Protein AF-A0A2S9PSC8-F1 (afdb_monomer)

InterPro domains:
  IPR058442 Domain of unknown function DUF8129 [PF26450] (9-63)

Secondary structure (DSSP, 8-state):
--HHHHTT-SSTTGGG--HHHHHHHHTT--HHHHHHHHHHHHHHT--HHHHHHHHHHHHHHHTT-

Structure (mmCIF, N/CA/C/O backbone):
data_AF-A0A2S9PSC8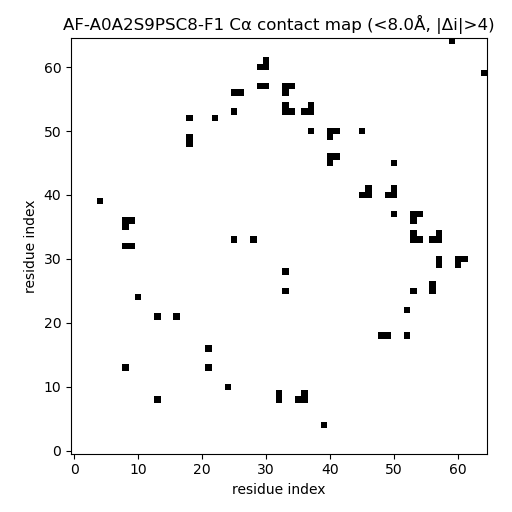-F1
#
_entry.id   AF-A0A2S9PSC8-F1
#
loop_
_atom_site.group_PDB
_atom_site.id
_atom_site.type_symbol
_atom_site.label_atom_id
_atom_site.label_alt_id
_atom_site.label_comp_id
_atom_site.label_asym_id
_atom_site.label_entity_id
_atom_site.label_seq_id
_atom_site.pdbx_PDB_ins_code
_atom_site.Cartn_x
_atom_site.Cartn_y
_atom_site.Cartn_z
_atom_site.occupancy
_atom_site.B_iso_or_equiv
_atom_site.auth_seq_id
_atom_site.auth_comp_id
_atom_site.auth_asym_id
_atom_site.auth_atom_id
_atom_site.pdbx_PDB_model_num
ATOM 1 N N . MET A 1 1 ? 5.987 -14.798 -18.316 1.00 41.19 1 MET A N 1
ATOM 2 C CA . MET A 1 1 ? 4.962 -15.318 -17.384 1.00 41.19 1 MET A CA 1
ATOM 3 C C . MET A 1 1 ? 5.142 -14.521 -16.098 1.00 41.19 1 MET A C 1
ATOM 5 O O . MET A 1 1 ? 6.237 -14.592 -15.579 1.00 41.19 1 ME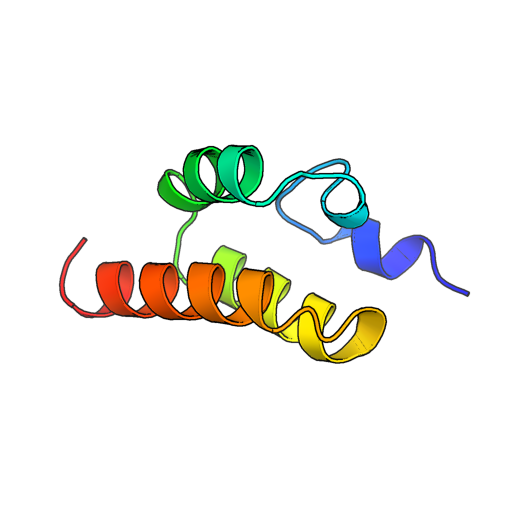T A O 1
ATOM 9 N N . THR A 1 2 ? 4.257 -13.643 -15.624 1.00 44.28 2 THR A N 1
ATOM 10 C CA . THR A 1 2 ? 2.821 -13.438 -15.882 1.00 44.28 2 THR A CA 1
ATOM 11 C C . THR A 1 2 ? 2.434 -11.979 -15.589 1.00 44.28 2 THR A C 1
ATOM 13 O O . THR A 1 2 ? 2.427 -11.557 -14.440 1.00 44.28 2 THR A O 1
ATOM 16 N N . ALA A 1 3 ? 2.025 -11.215 -16.609 1.00 51.25 3 ALA A N 1
ATOM 17 C CA . ALA A 1 3 ? 1.337 -9.932 -16.403 1.00 51.25 3 ALA A CA 1
ATOM 18 C C . ALA A 1 3 ? -0.010 -10.098 -15.655 1.00 51.25 3 ALA A C 1
ATOM 20 O O . ALA A 1 3 ? -0.538 -9.133 -15.114 1.00 51.25 3 ALA A O 1
ATOM 21 N N . SER A 1 4 ? -0.540 -11.329 -15.593 1.00 55.94 4 SER A N 1
ATOM 22 C CA . SER A 1 4 ? -1.785 -11.668 -14.896 1.00 55.94 4 SER A CA 1
ATOM 23 C C . SER A 1 4 ? -1.753 -11.462 -13.385 1.00 55.94 4 SER A C 1
ATOM 25 O O . SER A 1 4 ? -2.806 -11.179 -12.831 1.00 55.94 4 SER A O 1
ATOM 27 N N . ASP A 1 5 ? -0.598 -11.570 -12.720 1.00 59.31 5 ASP A N 1
ATOM 28 C CA . ASP A 1 5 ? -0.559 -11.467 -11.251 1.00 59.31 5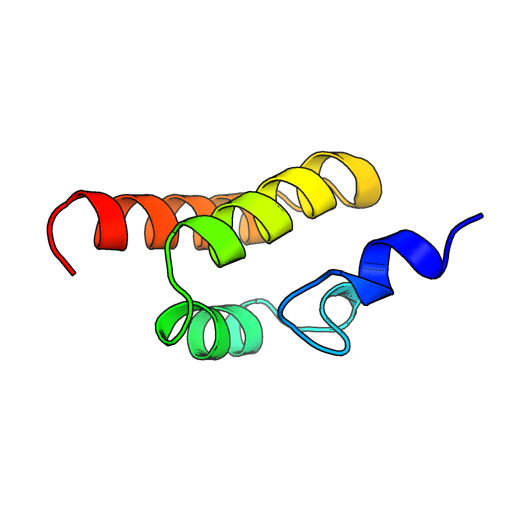 ASP A CA 1
ATOM 29 C C . ASP A 1 5 ? -0.685 -10.003 -10.784 1.00 59.31 5 ASP A C 1
ATOM 31 O O . ASP A 1 5 ? -1.412 -9.695 -9.843 1.00 59.31 5 ASP A O 1
ATOM 35 N N . ARG A 1 6 ? -0.112 -9.056 -11.551 1.00 65.50 6 ARG A N 1
ATOM 36 C CA . ARG A 1 6 ? -0.301 -7.609 -11.324 1.00 65.50 6 ARG A CA 1
ATOM 37 C C . ARG A 1 6 ? -1.721 -7.124 -11.593 1.00 65.50 6 ARG A C 1
ATOM 39 O O . ARG A 1 6 ? -2.135 -6.139 -10.994 1.00 65.50 6 ARG A O 1
ATOM 46 N N . ALA A 1 7 ? -2.457 -7.782 -12.490 1.00 62.44 7 ALA A N 1
ATOM 47 C CA . ALA A 1 7 ? -3.812 -7.3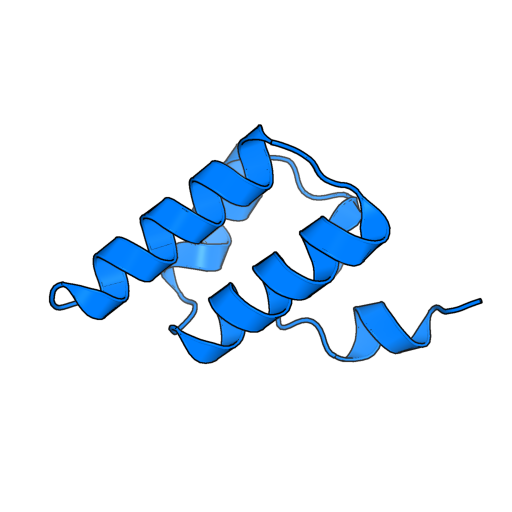66 -12.851 1.00 62.44 7 ALA A CA 1
ATOM 48 C C . ALA A 1 7 ? -4.806 -7.476 -11.676 1.00 62.44 7 ALA A C 1
ATOM 50 O O . ALA A 1 7 ? -5.846 -6.825 -11.706 1.00 62.44 7 ALA A O 1
ATOM 51 N N . GLY A 1 8 ? -4.483 -8.276 -10.651 1.00 68.00 8 GLY A N 1
ATOM 52 C CA . GLY A 1 8 ? -5.279 -8.422 -9.430 1.00 68.00 8 GLY A CA 1
ATOM 53 C C . GLY A 1 8 ? -4.832 -7.540 -8.262 1.00 68.00 8 GLY A C 1
ATOM 54 O O . GLY A 1 8 ? -5.451 -7.601 -7.198 1.00 68.00 8 GLY A O 1
ATOM 55 N N . LEU A 1 9 ? -3.768 -6.744 -8.423 1.00 80.88 9 LEU A N 1
ATOM 56 C CA . LEU A 1 9 ? -3.277 -5.897 -7.343 1.00 80.88 9 LEU A CA 1
ATOM 57 C C . LEU A 1 9 ? -4.157 -4.652 -7.175 1.00 80.88 9 LEU A C 1
ATOM 59 O O . LEU A 1 9 ? -4.510 -4.005 -8.162 1.00 80.88 9 LEU A O 1
ATOM 63 N N . PRO A 1 10 ? -4.438 -4.239 -5.928 1.00 82.69 10 PRO A N 1
ATOM 64 C CA . PRO A 1 10 ? -5.205 -3.026 -5.639 1.00 82.69 10 PRO A CA 1
ATOM 65 C C . PRO A 1 10 ? -4.429 -1.738 -5.962 1.00 82.69 10 PRO A C 1
ATOM 67 O O . PRO A 1 10 ? -4.970 -0.637 -5.866 1.00 82.69 10 PRO A O 1
ATOM 70 N N . LEU A 1 11 ? -3.149 -1.856 -6.337 1.00 83.00 11 LEU A N 1
ATOM 71 C CA . LEU A 1 11 ? -2.269 -0.738 -6.646 1.00 83.00 11 LEU A CA 1
ATOM 72 C C . LEU A 1 11 ? -1.744 -0.832 -8.085 1.00 83.00 11 LEU A C 1
ATOM 74 O O . LEU A 1 11 ? -1.027 -1.782 -8.408 1.00 83.00 11 LEU A O 1
ATOM 78 N N . PRO A 1 12 ? -2.025 0.168 -8.941 1.00 82.44 12 PRO A N 1
ATOM 79 C CA . PRO A 1 12 ? -1.393 0.245 -10.248 1.00 82.44 12 PRO A CA 1
ATOM 80 C C . PRO A 1 12 ? 0.098 0.556 -10.095 1.00 82.44 12 PRO A C 1
ATOM 82 O O . PRO A 1 12 ? 0.502 1.277 -9.177 1.00 82.44 12 PRO A O 1
ATOM 85 N N . ASP A 1 13 ? 0.899 -0.007 -11.000 1.00 81.56 13 ASP A N 1
ATOM 86 C CA . ASP A 1 13 ? 2.352 0.187 -11.094 1.00 81.56 13 ASP A CA 1
ATOM 87 C C . ASP A 1 13 ? 3.139 -0.162 -9.821 1.00 81.56 13 ASP A C 1
ATOM 89 O O . ASP A 1 13 ? 4.272 0.287 -9.650 1.00 81.56 13 ASP A O 1
ATOM 93 N N . TYR A 1 14 ? 2.559 -1.003 -8.958 1.00 84.06 14 TYR A N 1
ATOM 94 C CA . TYR A 1 14 ? 3.053 -1.347 -7.623 1.00 84.06 14 TYR A CA 1
ATOM 95 C C . TYR A 1 14 ? 4.568 -1.613 -7.539 1.00 84.06 14 TYR A C 1
ATOM 97 O O . TYR A 1 14 ? 5.261 -1.045 -6.703 1.00 84.06 14 TYR A O 1
ATOM 105 N N . ASP A 1 15 ? 5.102 -2.398 -8.468 1.00 81.38 15 ASP A N 1
ATOM 106 C CA . ASP A 1 15 ? 6.514 -2.800 -8.535 1.00 81.38 15 ASP A CA 1
ATOM 107 C C . ASP A 1 15 ? 7.499 -1.632 -8.750 1.00 81.38 15 ASP A C 1
ATOM 109 O O . ASP A 1 15 ? 8.660 -1.667 -8.328 1.00 81.38 15 ASP A O 1
ATOM 113 N N . THR A 1 16 ? 7.008 -0.568 -9.389 1.00 83.94 16 THR A N 1
ATOM 114 C CA . THR A 1 16 ? 7.766 0.655 -9.676 1.00 83.94 16 THR A CA 1
ATOM 115 C C . THR A 1 16 ? 7.613 1.713 -8.586 1.00 83.94 16 THR A C 1
ATOM 117 O O . THR A 1 16 ? 8.316 2.724 -8.615 1.00 83.94 16 THR A O 1
ATOM 120 N N . LEU A 1 17 ? 6.711 1.503 -7.619 1.00 85.69 17 LEU A N 1
ATOM 121 C CA . LEU A 1 17 ? 6.469 2.465 -6.554 1.00 85.69 17 LEU A CA 1
ATOM 122 C C . LEU A 1 17 ? 7.652 2.517 -5.587 1.00 85.69 17 LEU A C 1
ATOM 124 O O . LEU A 1 17 ? 8.156 1.504 -5.101 1.00 85.69 17 LEU A O 1
ATOM 128 N N . SER A 1 18 ? 8.045 3.739 -5.244 1.00 88.19 18 SER A N 1
ATOM 129 C CA . SER A 1 18 ? 8.945 4.000 -4.126 1.00 88.19 18 SER A CA 1
ATOM 130 C C . SER A 1 18 ? 8.233 3.752 -2.796 1.00 88.19 18 SER A C 1
ATOM 132 O O . SER A 1 18 ? 7.032 4.002 -2.671 1.00 88.19 18 SER A O 1
ATOM 134 N N . VAL A 1 19 ? 8.993 3.366 -1.766 1.00 87.12 19 VAL A N 1
ATOM 135 C CA . VAL A 1 19 ? 8.468 3.080 -0.417 1.00 87.12 19 VAL A CA 1
ATOM 136 C C . VAL A 1 19 ? 7.615 4.234 0.130 1.00 87.12 19 VAL A C 1
ATOM 138 O O . VAL A 1 19 ? 6.490 4.004 0.556 1.00 87.12 19 VAL A O 1
ATOM 141 N N . GLY A 1 20 ? 8.068 5.488 0.016 1.00 88.31 20 GLY A N 1
ATOM 142 C CA . GLY A 1 20 ? 7.289 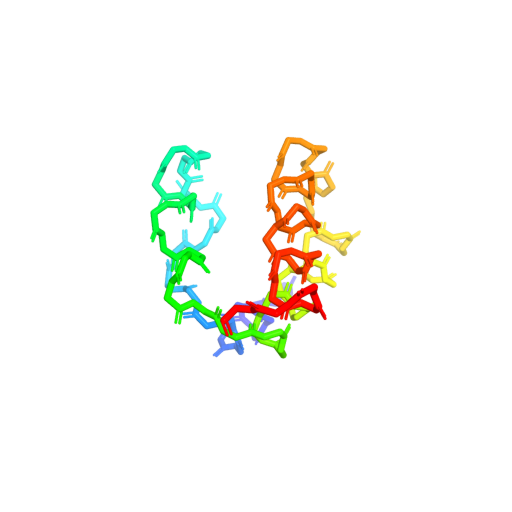6.641 0.501 1.00 88.31 20 GLY A C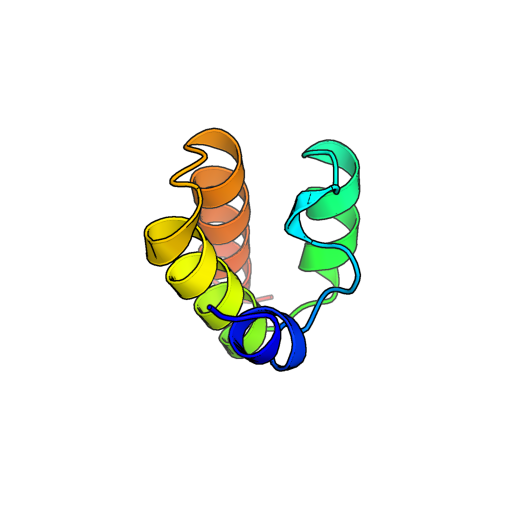A 1
ATOM 143 C C . GLY A 1 20 ? 5.961 6.866 -0.242 1.00 88.31 20 GLY A C 1
ATOM 144 O O . GLY A 1 20 ? 4.976 7.310 0.348 1.00 88.31 20 GLY A O 1
ATOM 145 N N . THR A 1 21 ? 5.889 6.527 -1.534 1.00 89.50 21 THR A N 1
ATOM 146 C CA . THR A 1 21 ? 4.626 6.570 -2.293 1.00 89.50 21 THR A CA 1
ATOM 147 C C . THR A 1 21 ? 3.710 5.426 -1.878 1.00 89.50 21 THR A C 1
ATOM 149 O O . THR A 1 21 ? 2.503 5.628 -1.728 1.00 89.50 21 THR A O 1
ATOM 152 N N . LEU A 1 22 ? 4.283 4.242 -1.656 1.00 89.31 22 LEU A N 1
ATOM 153 C CA . LEU A 1 22 ? 3.549 3.081 -1.184 1.00 89.31 22 LEU A CA 1
ATOM 154 C C . LEU A 1 22 ? 2.886 3.350 0.173 1.00 89.31 22 LEU A C 1
ATOM 156 O O . LEU A 1 22 ? 1.681 3.148 0.297 1.00 89.31 22 LEU A O 1
ATOM 160 N N . GLU A 1 23 ? 3.621 3.893 1.146 1.00 90.19 23 GLU A N 1
ATOM 161 C CA . GLU A 1 23 ? 3.097 4.262 2.473 1.00 90.19 23 GLU A CA 1
ATOM 162 C C . GLU A 1 23 ? 1.878 5.194 2.402 1.00 90.19 23 GLU A C 1
ATOM 164 O O . GLU A 1 23 ? 0.956 5.117 3.217 1.00 90.19 23 GLU A O 1
ATOM 169 N N . HIS A 1 24 ? 1.843 6.101 1.423 1.00 90.69 24 HIS A N 1
ATOM 170 C CA . HIS A 1 24 ? 0.683 6.963 1.223 1.00 90.69 24 HIS A CA 1
ATOM 171 C C . HIS A 1 24 ? -0.515 6.195 0.655 1.00 90.69 24 HIS A C 1
ATOM 173 O O . HIS A 1 24 ? -1.639 6.406 1.105 1.00 90.69 24 HIS A O 1
ATOM 179 N N . ARG A 1 25 ? -0.288 5.279 -0.290 1.00 89.69 25 ARG A N 1
ATOM 180 C CA . ARG A 1 25 ? -1.367 4.526 -0.941 1.00 89.69 25 ARG A CA 1
ATOM 181 C C . ARG A 1 25 ? -1.985 3.459 -0.045 1.00 89.69 25 ARG A C 1
ATOM 183 O O . ARG A 1 25 ? -3.206 3.344 -0.004 1.00 89.69 25 ARG A O 1
ATOM 190 N N . ILE A 1 26 ? -1.175 2.729 0.721 1.00 90.75 26 ILE A N 1
ATOM 191 C CA . ILE A 1 26 ? -1.668 1.645 1.588 1.00 90.75 26 ILE A CA 1
ATOM 192 C C . ILE A 1 26 ? -2.521 2.150 2.756 1.00 90.75 26 ILE A C 1
ATOM 194 O O . ILE A 1 26 ? -3.310 1.389 3.305 1.00 90.75 26 ILE A O 1
ATOM 198 N N . ARG A 1 27 ? -2.409 3.434 3.126 1.00 88.12 27 ARG A N 1
ATOM 199 C CA . ARG A 1 27 ? -3.251 4.055 4.162 1.00 88.12 27 ARG A CA 1
ATOM 200 C C . ARG A 1 27 ? -4.737 4.073 3.810 1.00 88.12 27 ARG A C 1
ATOM 202 O O . ARG A 1 27 ? -5.557 4.103 4.718 1.00 88.12 27 ARG A O 1
ATOM 209 N N . GLY A 1 28 ? -5.077 4.058 2.523 1.00 86.69 28 GLY A N 1
ATOM 210 C CA . GLY A 1 28 ? -6.461 3.929 2.061 1.00 86.69 28 GLY A CA 1
ATOM 211 C C . GLY A 1 28 ? -6.913 2.480 1.865 1.00 86.69 28 GLY A C 1
ATOM 212 O O . GLY A 1 28 ? -8.088 2.256 1.602 1.00 86.69 28 GLY A O 1
ATOM 213 N N . LEU A 1 29 ? -6.000 1.508 1.969 1.00 90.00 29 LEU A N 1
ATOM 214 C CA . LEU A 1 29 ? -6.300 0.094 1.756 1.00 90.00 29 LEU A CA 1
ATOM 215 C C . LEU A 1 29 ? -6.804 -0.568 3.041 1.00 90.00 29 LEU A C 1
ATOM 217 O O . LEU A 1 29 ? -6.370 -0.215 4.146 1.00 90.00 29 LEU A O 1
ATOM 221 N N . GLY A 1 30 ? -7.703 -1.537 2.865 1.00 89.12 30 GLY A N 1
ATOM 222 C CA . GLY A 1 30 ? -8.164 -2.446 3.915 1.00 89.12 30 GLY A CA 1
ATOM 223 C C . GLY A 1 30 ? -7.277 -3.688 4.046 1.00 89.12 30 GLY A C 1
ATOM 224 O O . GLY A 1 30 ? -6.350 -3.887 3.259 1.00 89.12 30 GLY A O 1
ATOM 225 N N . SER A 1 31 ? -7.570 -4.537 5.036 1.00 89.69 31 SER A N 1
ATOM 226 C CA . SER A 1 31 ? -6.753 -5.719 5.356 1.00 89.69 31 SER A CA 1
ATOM 227 C C . S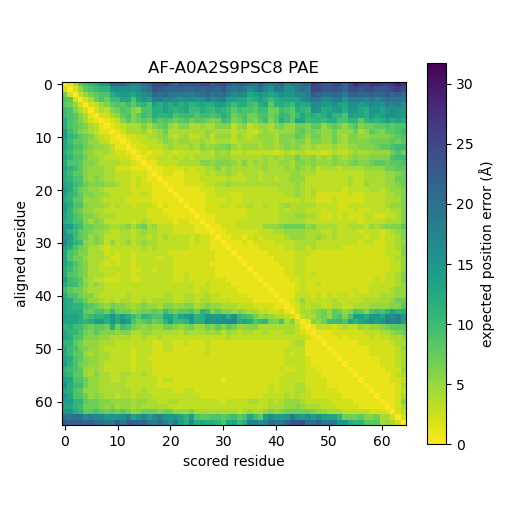ER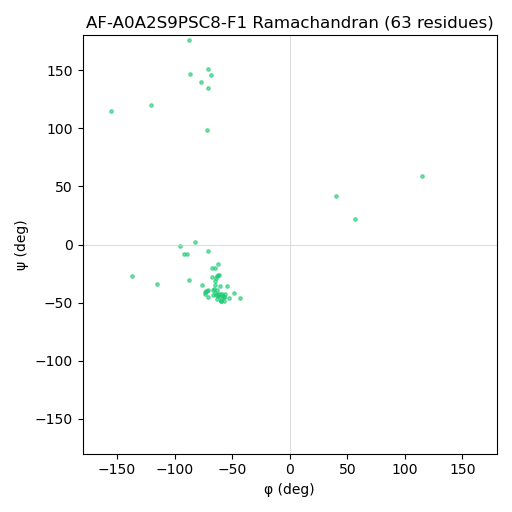 A 1 31 ? -6.586 -6.678 4.176 1.00 89.69 31 SER A C 1
ATOM 229 O O . SER A 1 31 ? -5.461 -7.076 3.890 1.00 89.69 31 SER A O 1
ATOM 231 N N . ASP A 1 32 ? -7.667 -6.988 3.452 1.00 89.88 32 ASP A N 1
ATOM 232 C CA . ASP A 1 32 ? -7.647 -7.860 2.265 1.00 89.88 32 ASP A CA 1
ATOM 233 C C . ASP A 1 32 ? -6.676 -7.376 1.181 1.00 89.88 32 ASP A C 1
ATOM 235 O O . ASP A 1 32 ? -5.944 -8.155 0.571 1.00 89.88 32 ASP A O 1
ATOM 239 N N . ASP A 1 33 ? -6.663 -6.070 0.925 1.00 91.12 33 ASP A N 1
ATOM 240 C CA . ASP A 1 33 ? -5.818 -5.478 -0.108 1.00 91.12 33 ASP A CA 1
ATOM 241 C C . ASP A 1 33 ? -4.343 -5.499 0.300 1.00 91.12 33 ASP A C 1
ATOM 243 O O . ASP A 1 33 ? -3.472 -5.794 -0.519 1.00 91.12 33 ASP A O 1
ATOM 247 N N . VAL A 1 34 ? -4.056 -5.239 1.577 1.00 91.62 34 VAL A N 1
ATOM 248 C CA . VAL A 1 34 ? -2.697 -5.318 2.131 1.00 91.62 34 VAL A CA 1
ATOM 249 C C . VAL A 1 34 ? -2.183 -6.760 2.123 1.00 91.62 34 VAL A C 1
ATOM 251 O O . VAL A 1 34 ? -1.020 -6.992 1.791 1.00 91.62 34 VAL A O 1
ATOM 254 N N . GLU A 1 35 ? -3.037 -7.737 2.429 1.00 90.56 35 GLU A N 1
ATOM 255 C CA . GLU A 1 35 ? -2.681 -9.157 2.409 1.00 90.56 35 GLU A CA 1
ATOM 256 C C . GLU A 1 35 ? -2.331 -9.648 0.996 1.00 90.56 35 GLU A C 1
ATOM 258 O O . GLU A 1 35 ? -1.314 -10.321 0.809 1.00 90.56 35 GLU A O 1
ATOM 263 N N . LYS A 1 36 ? -3.092 -9.229 -0.025 1.00 89.62 36 LYS A N 1
ATOM 264 C CA . LYS A 1 36 ? -2.765 -9.522 -1.433 1.00 89.62 36 LYS A CA 1
ATOM 265 C C . LYS A 1 36 ? -1.397 -8.972 -1.832 1.00 89.62 36 LYS A C 1
ATOM 267 O O . LYS A 1 36 ? -0.631 -9.663 -2.502 1.00 89.62 36 LYS A O 1
ATOM 272 N N . LEU A 1 37 ? -1.080 -7.746 -1.413 1.00 88.94 37 LEU A N 1
ATOM 273 C CA . LEU A 1 37 ? 0.216 -7.123 -1.699 1.00 88.94 37 LEU A CA 1
ATOM 274 C C . LEU A 1 37 ? 1.369 -7.860 -1.002 1.00 88.94 37 LEU A C 1
ATOM 276 O O . LEU A 1 37 ? 2.423 -8.039 -1.608 1.00 88.94 37 LEU A O 1
ATOM 280 N N . LEU A 1 38 ? 1.165 -8.332 0.234 1.00 89.00 38 LEU A N 1
ATOM 281 C CA . LEU A 1 38 ? 2.151 -9.138 0.964 1.00 89.00 38 LEU A CA 1
ATOM 282 C C . LEU A 1 38 ? 2.435 -10.467 0.261 1.00 89.00 38 LEU A C 1
ATOM 284 O O . LEU A 1 38 ? 3.596 -10.829 0.079 1.00 89.00 38 LEU A O 1
ATOM 288 N N . HIS A 1 39 ? 1.386 -11.174 -0.164 1.00 88.06 39 HIS A N 1
ATOM 289 C CA . HIS A 1 39 ? 1.531 -12.432 -0.895 1.00 88.06 39 HIS A CA 1
ATOM 290 C C . HIS A 1 39 ? 2.266 -12.230 -2.229 1.00 88.06 39 HIS A C 1
ATOM 292 O O . HIS A 1 39 ? 3.168 -13.000 -2.575 1.00 88.06 39 HIS A O 1
ATOM 298 N N . TYR A 1 40 ? 1.918 -11.162 -2.956 1.00 86.75 40 TYR A N 1
ATOM 299 C CA . TYR A 1 40 ? 2.601 -10.796 -4.193 1.00 86.75 40 TYR A CA 1
ATOM 300 C C . TYR A 1 40 ? 4.087 -10.519 -3.952 1.00 86.75 40 TYR A C 1
ATOM 302 O O . TYR A 1 40 ? 4.923 -11.078 -4.662 1.00 86.75 40 TYR A O 1
ATOM 310 N N . GLU A 1 41 ? 4.429 -9.706 -2.947 1.00 87.00 41 GLU A N 1
ATOM 311 C CA . GLU A 1 41 ? 5.827 -9.374 -2.650 1.00 87.00 41 GLU A CA 1
ATOM 312 C C . GLU A 1 41 ? 6.655 -10.588 -2.270 1.00 87.00 41 GLU A C 1
ATOM 314 O O . GLU A 1 41 ? 7.740 -10.757 -2.824 1.00 87.00 41 GLU A O 1
ATOM 319 N N . HIS A 1 42 ? 6.131 -11.466 -1.414 1.00 83.88 42 HIS A N 1
ATOM 320 C CA . HIS A 1 42 ? 6.823 -12.704 -1.056 1.00 83.88 42 HIS A CA 1
ATOM 321 C C . HIS A 1 42 ? 7.061 -13.637 -2.248 1.00 83.88 42 HIS A C 1
ATOM 323 O O . HIS A 1 42 ? 8.003 -14.425 -2.249 1.00 83.88 42 HIS A O 1
ATOM 329 N N . THR A 1 43 ? 6.224 -13.546 -3.281 1.00 80.81 43 THR A N 1
ATOM 330 C CA . THR A 1 43 ? 6.355 -14.381 -4.480 1.00 80.81 43 THR A CA 1
ATOM 331 C C . THR A 1 43 ? 7.293 -13.763 -5.526 1.00 80.81 43 THR A C 1
ATOM 333 O O . THR A 1 43 ? 7.937 -14.501 -6.271 1.00 80.81 43 THR A O 1
ATOM 336 N N . HIS A 1 44 ? 7.383 -12.428 -5.609 1.00 77.00 44 HIS A N 1
ATOM 337 C CA . HIS A 1 44 ? 7.998 -11.742 -6.756 1.00 77.00 44 HIS A CA 1
ATOM 338 C C . HIS A 1 44 ? 9.268 -10.941 -6.454 1.00 77.00 44 HIS A C 1
ATOM 340 O O . HIS A 1 44 ? 10.125 -10.841 -7.333 1.00 77.00 44 HIS A O 1
ATOM 346 N N . GLY A 1 45 ? 9.391 -10.329 -5.275 1.00 68.75 45 GLY A N 1
ATOM 347 C CA . GLY A 1 45 ? 10.422 -9.312 -5.030 1.00 68.75 45 GLY A CA 1
ATOM 348 C C . GLY A 1 45 ? 11.133 -9.424 -3.690 1.00 68.75 45 GLY A C 1
ATOM 349 O O . GLY A 1 45 ? 12.280 -8.988 -3.589 1.00 68.75 45 GLY A O 1
ATOM 350 N N . ASP A 1 46 ? 10.459 -9.987 -2.685 1.00 72.75 46 ASP A N 1
ATOM 351 C CA . ASP A 1 46 ? 10.891 -10.117 -1.290 1.00 72.75 46 ASP A CA 1
ATOM 352 C C . ASP A 1 46 ? 11.615 -8.858 -0.774 1.00 72.75 46 ASP A C 1
ATOM 354 O O . ASP A 1 46 ? 12.652 -8.890 -0.103 1.00 72.75 46 ASP A O 1
ATOM 358 N N . ARG A 1 47 ? 11.084 -7.681 -1.135 1.00 85.44 47 ARG A N 1
ATOM 359 C CA . ARG A 1 47 ? 11.648 -6.406 -0.693 1.00 85.44 47 ARG A CA 1
ATOM 360 C C . ARG A 1 47 ? 11.336 -6.234 0.787 1.00 85.44 47 ARG A C 1
ATOM 362 O O . ARG A 1 47 ? 10.264 -5.754 1.143 1.00 85.44 47 ARG A O 1
ATOM 369 N N . ALA A 1 48 ? 12.301 -6.549 1.648 1.00 86.31 48 ALA A N 1
ATOM 370 C CA . ALA A 1 48 ? 12.136 -6.499 3.104 1.00 86.31 48 ALA A CA 1
ATOM 371 C C . ALA A 1 48 ? 11.500 -5.186 3.614 1.00 86.31 48 ALA A C 1
ATOM 373 O O . ALA A 1 48 ? 10.605 -5.219 4.453 1.00 86.31 48 ALA A O 1
ATOM 374 N N . MET A 1 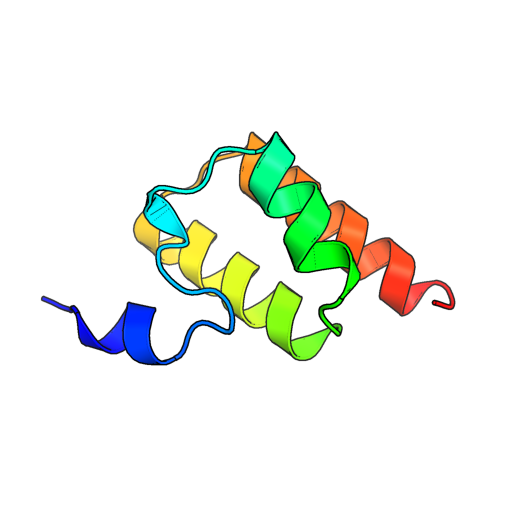49 ? 11.900 -4.032 3.064 1.00 87.06 49 MET A N 1
ATOM 375 C CA . MET A 1 49 ? 11.320 -2.727 3.427 1.00 87.06 49 MET A CA 1
ATOM 376 C C . MET A 1 49 ? 9.831 -2.612 3.076 1.00 87.06 49 MET A C 1
ATOM 378 O O . MET A 1 49 ? 9.051 -2.054 3.841 1.00 87.06 49 MET A O 1
ATOM 382 N N . VAL A 1 50 ? 9.431 -3.146 1.923 1.00 88.81 50 VAL A N 1
ATOM 383 C CA . VAL A 1 50 ? 8.043 -3.124 1.448 1.00 88.81 50 VAL A CA 1
ATOM 384 C C . VAL A 1 50 ? 7.182 -4.059 2.294 1.00 88.81 50 VAL A C 1
ATOM 386 O O . VAL A 1 50 ? 6.114 -3.659 2.755 1.00 88.81 50 VAL A O 1
ATOM 389 N N . VAL A 1 51 ? 7.679 -5.269 2.564 1.00 90.31 51 VAL A N 1
ATOM 390 C CA . VAL A 1 51 ? 7.012 -6.248 3.433 1.00 90.31 51 VAL A CA 1
ATOM 391 C C . VAL A 1 51 ? 6.790 -5.669 4.830 1.00 90.31 51 VAL A C 1
ATOM 393 O O . VAL A 1 51 ? 5.685 -5.771 5.356 1.00 90.31 51 VAL A O 1
ATOM 396 N N . GLN A 1 52 ? 7.791 -4.996 5.411 1.00 91.81 52 GLN A N 1
ATOM 397 C CA . GLN A 1 52 ? 7.647 -4.330 6.711 1.00 91.81 52 GLN A CA 1
ATOM 398 C C . GLN A 1 52 ? 6.548 -3.267 6.699 1.00 91.81 52 GLN A C 1
ATOM 400 O O . GLN A 1 52 ? 5.694 -3.265 7.582 1.00 91.81 52 GLN A O 1
ATOM 405 N N . VAL A 1 53 ? 6.534 -2.399 5.687 1.00 92.12 53 VAL A N 1
ATOM 406 C CA . VAL A 1 53 ? 5.534 -1.333 5.546 1.00 92.12 53 VAL A CA 1
ATOM 407 C C . VAL A 1 53 ? 4.114 -1.903 5.425 1.00 92.12 53 VAL A C 1
ATOM 409 O O . VAL A 1 53 ? 3.193 -1.426 6.095 1.00 92.12 53 VAL A O 1
ATOM 412 N N . LEU A 1 54 ? 3.930 -2.954 4.623 1.00 92.00 54 LEU A N 1
ATOM 413 C CA . LEU A 1 54 ? 2.641 -3.635 4.492 1.00 92.00 54 LEU A CA 1
ATOM 414 C C . LEU A 1 54 ? 2.228 -4.347 5.785 1.00 92.00 54 LEU A C 1
ATOM 416 O O . LEU A 1 54 ? 1.081 -4.219 6.209 1.00 92.00 54 LEU A O 1
ATOM 420 N N . ALA A 1 55 ? 3.150 -5.046 6.447 1.00 91.50 55 ALA A N 1
ATOM 421 C CA . ALA A 1 55 ? 2.885 -5.724 7.713 1.00 91.50 55 ALA A CA 1
ATOM 422 C C . ALA A 1 55 ? 2.490 -4.730 8.817 1.00 91.50 55 ALA A C 1
ATOM 424 O O . ALA A 1 55 ? 1.512 -4.958 9.528 1.00 91.50 55 ALA A O 1
ATOM 425 N N . SER A 1 56 ? 3.184 -3.590 8.918 1.00 92.50 56 SER A N 1
ATOM 426 C CA . SER A 1 56 ? 2.819 -2.510 9.842 1.00 92.50 56 SER A CA 1
ATOM 427 C C . SER A 1 56 ? 1.426 -1.961 9.549 1.00 92.50 56 SER A C 1
ATOM 429 O O . SER A 1 56 ? 0.644 -1.749 10.474 1.00 92.50 56 SER A O 1
ATOM 431 N N . ARG A 1 57 ? 1.080 -1.762 8.272 1.00 91.94 57 ARG A N 1
ATOM 432 C CA . ARG A 1 57 ? -0.262 -1.312 7.892 1.00 91.94 57 ARG A CA 1
ATOM 433 C C . ARG A 1 57 ? -1.332 -2.344 8.247 1.00 91.94 57 ARG A C 1
ATOM 435 O O . ARG A 1 57 ? -2.367 -1.951 8.774 1.00 91.94 57 ARG A O 1
ATOM 442 N N . LYS A 1 58 ? -1.092 -3.633 7.991 1.00 92.56 58 LYS A N 1
ATOM 443 C CA . LYS A 1 58 ? -2.010 -4.722 8.360 1.00 92.56 58 LYS A CA 1
ATOM 444 C C . LYS A 1 58 ? -2.284 -4.712 9.864 1.00 92.56 58 LYS A C 1
ATOM 446 O O . LYS A 1 58 ? -3.443 -4.651 10.257 1.00 92.56 58 LYS A O 1
ATOM 451 N N . HIS A 1 59 ? -1.227 -4.631 10.673 1.00 91.81 59 HIS A N 1
ATOM 452 C CA . HIS A 1 59 ? -1.336 -4.541 12.130 1.00 91.81 59 HIS A CA 1
ATOM 453 C C . HIS A 1 59 ? -2.174 -3.335 12.574 1.00 91.81 59 HIS A C 1
ATOM 455 O O . HIS A 1 59 ? -3.063 -3.476 13.400 1.00 91.81 59 HIS A O 1
ATOM 461 N N . GLN A 1 60 ? -1.955 -2.154 11.983 1.00 90.94 60 GLN A N 1
ATOM 462 C CA . GLN A 1 60 ? -2.756 -0.963 12.298 1.00 90.94 60 GLN A CA 1
ATOM 463 C C . GLN A 1 60 ? -4.248 -1.135 11.995 1.00 90.94 60 GLN A C 1
ATOM 465 O O . GLN A 1 60 ? -5.073 -0.584 12.714 1.00 90.94 60 GLN A O 1
ATOM 470 N N . ILE A 1 61 ? -4.601 -1.857 10.928 1.00 91.38 61 ILE A N 1
ATOM 471 C CA . ILE A 1 61 ? -6.006 -2.115 10.592 1.00 91.38 61 ILE A CA 1
ATOM 472 C C . ILE A 1 61 ? -6.600 -3.136 11.573 1.00 91.38 61 ILE A C 1
ATOM 474 O O . ILE A 1 61 ? -7.714 -2.941 12.055 1.00 91.38 61 ILE A O 1
ATOM 478 N N . GLU A 1 62 ? -5.850 -4.194 11.894 1.00 88.19 62 GLU A N 1
ATOM 479 C CA . GLU A 1 62 ? -6.257 -5.249 12.833 1.00 88.19 62 GLU A CA 1
ATOM 480 C C . GLU A 1 62 ? -6.428 -4.733 14.271 1.00 88.19 62 GLU A C 1
ATOM 482 O O . GLU A 1 62 ? -7.331 -5.181 14.974 1.00 88.19 62 GLU A O 1
ATOM 487 N N . GLU A 1 63 ? -5.612 -3.766 14.697 1.00 88.25 63 GLU A N 1
ATOM 488 C CA . GLU A 1 63 ? -5.666 -3.177 16.043 1.00 88.25 63 GLU A CA 1
ATOM 489 C C . GLU A 1 63 ? -6.725 -2.075 16.226 1.00 88.25 63 GLU A C 1
ATOM 491 O O . GLU A 1 63 ? -6.862 -1.541 17.327 1.00 88.25 63 GLU A O 1
ATOM 496 N N . GLY A 1 64 ? -7.519 -1.767 15.197 1.00 72.31 64 GLY A N 1
ATOM 497 C CA . GLY A 1 64 ? -8.659 -0.849 15.306 1.00 72.31 64 GLY A CA 1
ATOM 498 C C . GLY A 1 64 ? -8.503 0.434 14.499 1.00 72.31 64 GLY A C 1
ATOM 499 O O . GLY A 1 64 ? -8.542 1.527 15.066 1.00 72.31 64 GLY A O 1
ATOM 500 N N . GLY A 1 65 ? -8.331 0.280 13.181 1.00 58.22 65 GLY A N 1
ATOM 501 C CA . GLY A 1 65 ? -8.437 1.383 12.219 1.00 58.22 65 GLY A CA 1
ATOM 502 C C . GLY A 1 65 ? -9.765 2.133 12.279 1.00 58.22 65 GLY A C 1
ATOM 503 O O . GLY A 1 65 ? -10.802 1.502 12.590 1.00 58.22 65 GLY A O 1
#

Foldseek 3Di:
DDPVLQVPAPDPPVVVDDLVRLLVVLLPPALVNLVSVLVVCVVPPVPVSNNVSSVVSNVVRVVPD

Radius of gyration: 11.2 Å; Cα contacts (8 Å, |Δi|>4): 42; chains: 1; bounding box: 21×22×33 Å

pLDDT: mean 82.77, std 12.1, range [41.19, 92.56]

Mean predicted aligned error: 5.49 Å

Organism: NCBI:txid2100817

Sequence (65 aa):
MTASDRAGLPLPDYDTLSVGTLEHRIRGLGSDDVEKLLHYEHTHGDRAMVVQVLASRKHQIEEGG

Solvent-accessible surface area (backbone atoms only — not comparable to full-atom values): 4034 Å² total; per-residue (Å²): 139,65,79,68,65,61,72,73,48,92,48,84,67,55,92,77,53,50,69,76,59,45,62,63,57,54,71,78,51,55,59,72,52,40,51,53,52,46,57,48,33,69,74,74,66,62,46,64,72,56,50,49,54,40,51,52,51,40,49,48,50,75,78,67,104